Protein AF-A0A534N1Q5-F1 (afdb_monomer_lite)

Sequence (74 aa):
SLTAEEMQRIAAWTNLSETTFVLPPSSTNADYRLRIFTPRQELSFAGHPVIGSAHAVIESGHAVPRAASCAKSV

Radius of gyration: 14.35 Å; chains: 1; bounding box: 43×27×24 Å

pLDDT: mean 91.0, std 14.1, range [44.5, 98.75]

Secondary structure (DSSP, 8-state):
---HHHHHHHHHHHT-S-EEEEE--SSTT-S-EEEEE-SS-EES--HHHHHHHHHHHHHTTSS-----------

Foldseek 3Di:
DDDPVRVLCVLLVVQDQKDKDWAPDPDPVDLTDIWIYHNHGTDPDDDVVVVVVVVVCCVVVSDPDDPDPPPPPD

Structure (mmCIF, N/CA/C/O backbone):
data_AF-A0A534N1Q5-F1
#
_entry.id   AF-A0A534N1Q5-F1
#
loop_
_atom_site.group_PDB
_atom_site.id
_atom_site.type_symbol
_atom_site.label_atom_id
_atom_site.label_alt_id
_atom_site.label_comp_id
_atom_site.label_asym_id
_atom_site.label_entity_id
_atom_site.label_seq_id
_atom_site.pdbx_PDB_ins_code
_atom_site.Cartn_x
_atom_site.Cartn_y
_atom_site.Cartn_z
_atom_site.occupancy
_atom_site.B_iso_or_equiv
_atom_site.auth_seq_id
_atom_site.auth_comp_id
_atom_site.auth_asym_id
_atom_site.auth_atom_id
_atom_site.pdbx_PDB_model_num
ATOM 1 N N . SER A 1 1 ? -8.523 9.004 -10.429 1.00 85.25 1 SER A N 1
ATOM 2 C CA . SER A 1 1 ? -7.526 8.927 -9.339 1.00 85.25 1 SER A CA 1
ATOM 3 C C . SER A 1 1 ? -8.234 9.222 -8.029 1.00 85.25 1 SER A C 1
ATOM 5 O O . SER A 1 1 ? -9.192 9.980 -8.064 1.00 85.25 1 SER A O 1
ATOM 7 N N . LEU A 1 2 ? -7.805 8.619 -6.915 1.00 95.56 2 LEU A N 1
ATOM 8 C CA . LEU A 1 2 ? -8.389 8.888 -5.593 1.00 95.56 2 LEU A CA 1
ATOM 9 C C . LEU A 1 2 ? -7.732 10.113 -4.936 1.00 95.56 2 LEU A C 1
ATOM 11 O O . LEU A 1 2 ? -6.518 10.305 -5.076 1.00 95.56 2 LEU A O 1
ATOM 15 N N . THR A 1 3 ? -8.502 10.907 -4.192 1.00 97.88 3 THR A N 1
ATOM 16 C CA . THR A 1 3 ? -7.970 11.956 -3.308 1.00 97.88 3 THR A CA 1
ATOM 17 C C . THR A 1 3 ? -7.398 11.359 -2.016 1.00 97.88 3 THR A C 1
ATOM 19 O O . THR A 1 3 ? -7.591 10.183 -1.705 1.00 97.88 3 THR A O 1
ATOM 22 N N . ALA A 1 4 ? -6.671 12.165 -1.234 1.00 97.44 4 ALA A N 1
ATOM 23 C CA . ALA A 1 4 ? -6.201 11.743 0.087 1.00 97.44 4 ALA A CA 1
ATOM 24 C C . ALA A 1 4 ? -7.366 11.419 1.039 1.00 97.44 4 ALA A C 1
ATOM 26 O O . ALA A 1 4 ? -7.309 10.424 1.755 1.00 97.44 4 ALA A O 1
ATOM 27 N N . GLU A 1 5 ? -8.438 12.21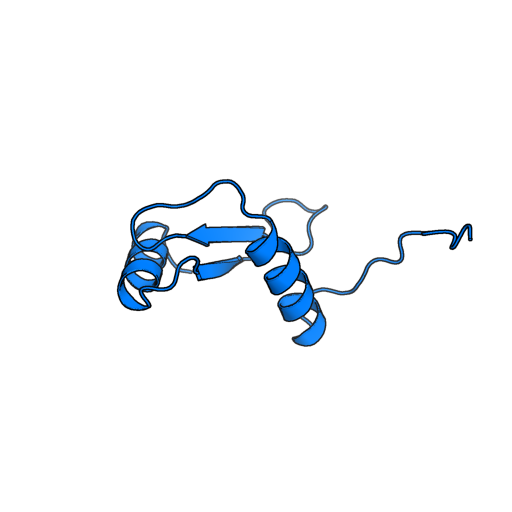6 1.009 1.00 98.38 5 GLU A N 1
ATOM 28 C CA . GLU A 1 5 ? -9.617 11.981 1.848 1.00 98.38 5 GLU A CA 1
ATOM 29 C C . GLU A 1 5 ? -10.350 10.697 1.449 1.00 98.38 5 GLU A C 1
ATOM 31 O O . GLU A 1 5 ? -10.842 9.980 2.314 1.00 98.38 5 GLU A O 1
ATOM 36 N N . GLU A 1 6 ? -10.409 10.372 0.156 1.00 98.62 6 GLU A N 1
ATOM 37 C CA . GLU A 1 6 ? -10.983 9.110 -0.323 1.00 98.62 6 GLU A CA 1
ATOM 38 C C . GLU A 1 6 ? -10.177 7.900 0.148 1.00 98.62 6 GLU A C 1
ATOM 40 O O . GLU A 1 6 ? -10.757 6.947 0.668 1.00 98.62 6 GLU A O 1
ATOM 45 N N . MET A 1 7 ? -8.847 7.956 0.035 1.00 98.62 7 MET A N 1
ATOM 46 C CA . MET A 1 7 ? -7.964 6.909 0.562 1.00 98.62 7 MET A CA 1
ATOM 47 C C . MET A 1 7 ? -8.134 6.742 2.076 1.00 98.62 7 MET A C 1
ATOM 49 O O . MET A 1 7 ? -8.246 5.617 2.558 1.00 98.62 7 MET A O 1
ATOM 53 N N . GLN A 1 8 ? -8.229 7.850 2.820 1.00 98.75 8 GLN A N 1
ATOM 54 C CA . GLN A 1 8 ? -8.457 7.830 4.265 1.00 98.75 8 GLN A CA 1
ATOM 55 C C . GLN A 1 8 ? -9.824 7.235 4.626 1.00 98.75 8 GLN A C 1
ATOM 57 O O . GLN A 1 8 ? -9.909 6.458 5.577 1.00 98.75 8 GLN A O 1
ATOM 62 N N . ARG A 1 9 ? -10.888 7.555 3.872 1.00 98.62 9 ARG A N 1
ATOM 63 C CA . ARG A 1 9 ? -12.219 6.953 4.070 1.00 98.62 9 ARG A CA 1
ATOM 64 C C . ARG A 1 9 ? -12.198 5.449 3.823 1.00 98.62 9 ARG A C 1
ATOM 66 O O . ARG A 1 9 ? -12.795 4.713 4.600 1.00 98.62 9 ARG A O 1
ATOM 73 N N . ILE A 1 10 ? -11.493 4.992 2.789 1.00 98.62 10 ILE A N 1
ATOM 74 C CA . ILE A 1 10 ? -11.324 3.560 2.516 1.00 98.62 10 ILE A CA 1
ATOM 75 C C . ILE A 1 10 ? -10.550 2.891 3.657 1.00 98.62 10 ILE A C 1
ATOM 77 O O . ILE A 1 10 ? -11.007 1.875 4.165 1.00 98.62 10 ILE A O 1
ATOM 81 N N . ALA A 1 11 ? -9.438 3.475 4.111 1.00 98.50 11 ALA A N 1
ATOM 82 C CA . ALA A 1 11 ? -8.652 2.933 5.223 1.00 98.50 11 ALA A CA 1
ATOM 83 C C . ALA A 1 11 ? -9.439 2.886 6.547 1.00 98.50 11 ALA A C 1
ATOM 85 O O . ALA A 1 11 ? -9.291 1.955 7.335 1.00 98.50 11 ALA A O 1
ATOM 86 N N . ALA A 1 12 ? -10.305 3.874 6.790 1.00 98.56 12 ALA A N 1
ATOM 87 C CA . ALA A 1 12 ? -11.219 3.866 7.928 1.00 98.56 12 ALA A CA 1
ATOM 88 C C . ALA A 1 12 ? -12.284 2.766 7.798 1.00 98.56 12 ALA A C 1
ATOM 90 O O . ALA A 1 12 ? -12.594 2.090 8.775 1.00 98.56 12 ALA A O 1
ATOM 91 N N . TRP A 1 13 ? -12.819 2.569 6.591 1.00 98.44 13 TRP A N 1
ATOM 92 C CA . TRP A 1 13 ? -13.833 1.557 6.305 1.00 98.44 13 TRP A CA 1
ATOM 93 C C . TRP A 1 13 ? -13.295 0.122 6.394 1.00 98.44 13 TRP A C 1
ATOM 95 O O . TRP A 1 13 ? -13.993 -0.747 6.911 1.00 98.44 13 TRP A O 1
ATOM 105 N N . THR A 1 14 ? -12.061 -0.136 5.944 1.00 97.50 14 THR A N 1
ATOM 106 C CA . THR A 1 14 ? -11.432 -1.464 6.064 1.00 97.50 14 THR A CA 1
ATOM 107 C C . THR A 1 14 ? -11.074 -1.812 7.507 1.00 97.50 14 THR A C 1
ATOM 109 O O . THR A 1 14 ? -11.014 -2.992 7.844 1.00 97.50 14 THR A O 1
ATOM 112 N N . ASN A 1 15 ? -10.846 -0.802 8.358 1.00 97.19 15 ASN A N 1
ATOM 113 C CA . ASN A 1 15 ? -10.497 -0.945 9.774 1.00 97.19 15 ASN A CA 1
ATOM 114 C C . ASN A 1 15 ? -9.319 -1.913 10.030 1.00 97.19 15 ASN A C 1
ATOM 116 O O . ASN A 1 15 ? -9.273 -2.623 11.035 1.00 97.19 15 ASN A O 1
ATOM 120 N N . LEU A 1 16 ? -8.363 -1.949 9.100 1.00 97.31 16 LEU A N 1
ATOM 121 C CA . LEU A 1 16 ? -7.095 -2.662 9.251 1.00 97.31 16 LEU A CA 1
ATOM 122 C C . LEU A 1 16 ? -6.063 -1.748 9.917 1.00 97.31 16 LEU A C 1
ATOM 124 O O . LEU A 1 16 ? -6.173 -0.527 9.822 1.00 97.31 16 LEU A O 1
ATOM 128 N N . SER A 1 17 ? -5.035 -2.328 10.544 1.00 97.12 17 SER A N 1
ATOM 129 C CA . SER A 1 17 ? -3.926 -1.559 11.134 1.00 97.12 17 SER A CA 1
ATOM 130 C C . SER A 1 17 ? -3.319 -0.582 10.125 1.00 97.12 17 SER A C 1
ATOM 132 O O . SER A 1 17 ? -3.151 0.600 10.427 1.00 97.12 17 SER A O 1
ATOM 134 N N . GLU A 1 18 ? -3.080 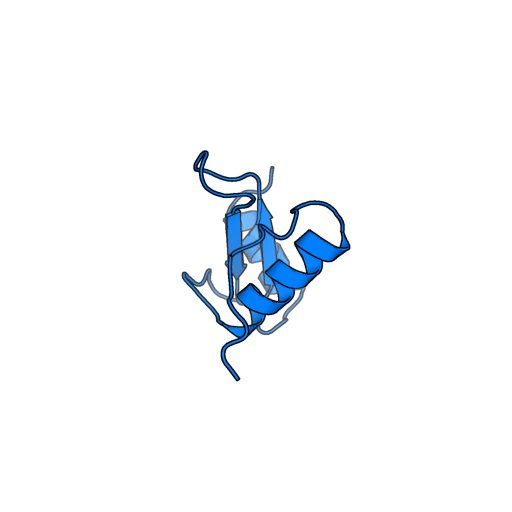-1.061 8.902 1.00 98.00 18 GLU A N 1
ATOM 135 C CA . GLU A 1 18 ? -2.624 -0.265 7.772 1.00 98.00 18 GLU A CA 1
ATOM 136 C C . GLU A 1 18 ? -3.315 -0.699 6.472 1.00 98.00 18 GLU A C 1
ATOM 138 O O . GLU A 1 18 ? -3.552 -1.879 6.222 1.00 98.00 18 GLU A O 1
ATOM 143 N N . THR A 1 19 ? -3.600 0.275 5.613 1.00 98.19 19 THR A N 1
ATOM 144 C CA . THR A 1 19 ? -4.050 0.103 4.229 1.00 98.19 19 THR A CA 1
ATOM 145 C C . THR A 1 19 ? -3.079 0.848 3.321 1.00 98.19 19 THR A C 1
ATOM 147 O O . THR A 1 19 ? -2.808 2.033 3.537 1.00 98.19 19 THR A O 1
ATOM 150 N N . THR A 1 20 ? -2.539 0.168 2.309 1.00 97.94 20 THR A N 1
ATOM 151 C CA . THR A 1 20 ? -1.591 0.765 1.364 1.00 97.94 20 THR A CA 1
ATOM 152 C C . THR A 1 20 ? -2.233 1.020 0.008 1.00 97.94 20 THR A C 1
ATOM 154 O O . THR A 1 20 ? -3.030 0.230 -0.490 1.00 97.94 20 THR A O 1
ATOM 157 N N . PHE A 1 21 ? -1.872 2.146 -0.603 1.00 97.62 21 PHE A N 1
ATOM 158 C CA . PHE A 1 21 ? -2.261 2.499 -1.963 1.00 97.62 21 PHE A CA 1
ATOM 159 C C . PHE A 1 21 ? -1.005 2.611 -2.815 1.00 97.62 21 PHE A C 1
ATOM 161 O O . PHE A 1 21 ? -0.080 3.351 -2.467 1.00 97.62 21 PHE A O 1
ATOM 168 N N . VAL A 1 22 ? -0.989 1.891 -3.935 1.00 96.81 22 VAL A N 1
ATOM 169 C CA . VAL A 1 22 ? 0.055 1.976 -4.960 1.00 96.81 22 VAL A CA 1
ATOM 170 C C . VAL A 1 22 ? -0.393 2.985 -6.011 1.00 96.81 22 VAL A C 1
ATOM 172 O O . VAL A 1 22 ? -1.512 2.923 -6.516 1.00 96.81 22 VAL A O 1
ATOM 175 N N . LEU A 1 23 ? 0.472 3.945 -6.316 1.00 96.38 23 LEU A N 1
ATOM 176 C CA . LEU A 1 23 ? 0.213 5.040 -7.240 1.00 96.38 23 LEU A CA 1
ATOM 177 C C . LEU A 1 23 ? 1.312 5.126 -8.299 1.00 96.38 23 LEU A C 1
ATOM 179 O O . LEU A 1 23 ? 2.433 4.666 -8.057 1.00 96.38 23 LEU A O 1
ATOM 183 N N . PRO A 1 24 ? 1.030 5.798 -9.431 1.00 95.38 24 PRO A N 1
ATOM 184 C CA . PRO A 1 24 ? 2.072 6.184 -10.367 1.00 95.38 24 PRO A CA 1
ATOM 185 C C . PRO A 1 24 ? 3.219 6.921 -9.654 1.00 95.38 24 PRO A C 1
ATOM 187 O O . PRO A 1 24 ? 2.966 7.698 -8.715 1.00 95.38 24 PRO A O 1
ATOM 190 N N . PRO A 1 25 ? 4.471 6.684 -10.074 1.00 95.44 25 PRO A N 1
ATOM 191 C CA . PRO A 1 25 ? 5.628 7.326 -9.474 1.00 95.44 25 PRO A CA 1
ATOM 192 C C . PRO A 1 25 ? 5.587 8.842 -9.692 1.00 95.44 25 PRO A C 1
ATOM 194 O O . PRO A 1 25 ? 5.133 9.334 -10.722 1.00 95.44 25 PRO A O 1
ATOM 197 N N . SER A 1 26 ? 6.082 9.598 -8.712 1.00 92.75 26 SER A N 1
ATOM 198 C CA . SER A 1 26 ? 6.232 11.059 -8.805 1.00 92.75 26 SER A CA 1
ATOM 199 C C . SER A 1 26 ? 7.633 11.498 -9.250 1.00 92.75 26 SER A C 1
ATOM 201 O O . SER A 1 26 ? 7.892 12.691 -9.367 1.00 92.75 26 SER A O 1
ATOM 203 N N . SER A 1 27 ? 8.549 10.549 -9.455 1.00 93.38 27 SER A N 1
ATOM 204 C CA . SER A 1 27 ? 9.934 10.759 -9.885 1.00 93.38 27 SER A CA 1
ATOM 205 C C . SER A 1 27 ? 10.294 9.704 -10.923 1.00 93.38 27 SER A C 1
ATOM 207 O O . SER A 1 27 ? 9.875 8.557 -10.795 1.00 93.38 27 SER A O 1
ATOM 209 N N . THR A 1 28 ? 11.107 10.068 -11.913 1.00 90.50 28 THR A N 1
ATOM 210 C CA . THR A 1 28 ? 11.583 9.152 -12.963 1.00 90.50 28 THR A CA 1
ATOM 211 C C . THR A 1 28 ? 12.471 8.024 -12.432 1.00 90.50 28 THR A C 1
ATOM 213 O O . THR A 1 28 ? 12.657 7.027 -13.119 1.00 90.50 28 THR A O 1
ATOM 216 N N . ASN A 1 29 ? 12.998 8.155 -11.210 1.00 91.06 29 ASN A N 1
ATOM 217 C CA . ASN A 1 29 ? 13.849 7.144 -10.574 1.00 91.06 29 ASN A CA 1
ATOM 218 C C . ASN A 1 29 ? 13.063 6.114 -9.736 1.00 91.06 29 ASN A C 1
ATOM 220 O O . ASN A 1 29 ? 13.660 5.192 -9.176 1.00 91.06 29 ASN A O 1
ATOM 224 N N . ALA A 1 30 ? 11.742 6.265 -9.608 1.00 92.31 30 ALA A N 1
ATOM 225 C CA . ALA A 1 30 ? 10.887 5.368 -8.833 1.00 92.31 30 ALA A CA 1
ATOM 226 C C . ALA A 1 30 ? 9.966 4.558 -9.753 1.00 92.31 30 ALA A C 1
ATOM 228 O O . ALA A 1 30 ? 9.465 5.083 -10.742 1.00 92.31 30 ALA A O 1
ATOM 229 N N . ASP A 1 31 ? 9.703 3.299 -9.397 1.00 92.50 31 ASP A N 1
ATOM 230 C CA . ASP A 1 31 ? 8.787 2.441 -10.166 1.00 92.50 31 ASP A CA 1
ATOM 231 C C . ASP A 1 31 ? 7.322 2.690 -9.774 1.00 92.50 31 ASP A C 1
ATOM 233 O O . ASP A 1 31 ? 6.417 2.611 -10.598 1.00 92.50 31 ASP A O 1
ATOM 237 N N . TYR A 1 32 ? 7.084 3.040 -8.510 1.00 95.06 32 TYR A N 1
ATOM 238 C CA . TYR A 1 32 ? 5.769 3.365 -7.968 1.00 95.06 32 TYR A CA 1
ATOM 239 C C . TYR A 1 32 ? 5.903 4.318 -6.781 1.00 95.06 32 TYR A C 1
ATOM 241 O O . TYR A 1 32 ? 6.975 4.486 -6.196 1.00 95.06 32 TYR A O 1
ATOM 249 N N . ARG A 1 33 ? 4.787 4.940 -6.405 1.00 95.69 33 ARG A N 1
ATOM 250 C CA . ARG A 1 33 ? 4.651 5.690 -5.156 1.00 95.69 33 ARG A CA 1
ATOM 251 C C . ARG A 1 33 ? 3.714 4.939 -4.225 1.00 95.69 33 ARG A C 1
ATOM 253 O O . ARG A 1 33 ? 2.646 4.507 -4.644 1.00 95.69 33 ARG A O 1
ATOM 260 N N . LEU A 1 34 ? 4.096 4.823 -2.960 1.00 96.56 34 LEU A N 1
ATOM 261 C CA . LEU A 1 34 ? 3.276 4.190 -1.935 1.00 96.56 34 LEU A CA 1
ATOM 262 C C . LEU A 1 34 ? 2.726 5.250 -0.981 1.00 96.56 34 LEU A C 1
ATOM 264 O O .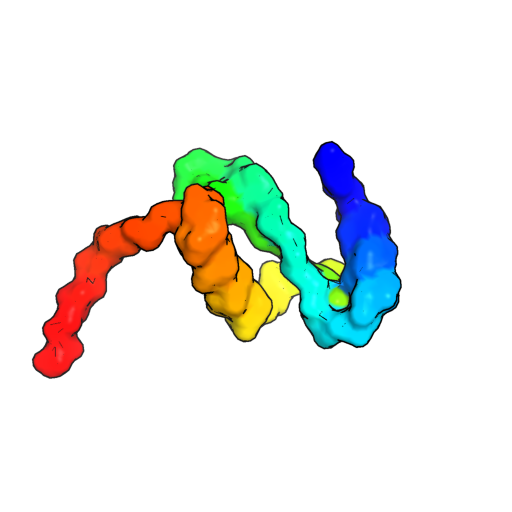 LEU A 1 34 ? 3.457 6.153 -0.576 1.00 96.56 34 LEU A O 1
ATOM 268 N N . ARG A 1 35 ? 1.451 5.131 -0.615 1.00 98.06 35 ARG A N 1
ATOM 269 C CA . ARG A 1 35 ? 0.852 5.864 0.509 1.00 98.06 35 ARG A CA 1
ATOM 270 C C . ARG A 1 35 ? 0.273 4.870 1.498 1.00 98.06 35 ARG A C 1
ATOM 272 O O . ARG A 1 35 ? -0.302 3.865 1.081 1.00 98.06 35 ARG A O 1
ATOM 279 N N . ILE A 1 36 ? 0.429 5.144 2.787 1.00 98.38 36 ILE A N 1
ATOM 280 C CA . ILE A 1 36 ? 0.080 4.219 3.865 1.00 98.38 36 ILE A CA 1
ATOM 281 C C . ILE A 1 36 ? -0.876 4.939 4.800 1.00 98.38 36 ILE A C 1
ATOM 283 O O . ILE A 1 36 ? -0.564 6.018 5.291 1.00 98.38 36 ILE A O 1
ATOM 287 N N . PHE A 1 37 ? -2.028 4.342 5.063 1.00 98.62 37 PHE A N 1
ATOM 288 C CA . PHE A 1 37 ? -3.043 4.913 5.934 1.00 98.62 37 PHE A CA 1
ATOM 289 C C . PHE A 1 37 ? -3.371 3.945 7.059 1.00 98.62 37 PHE A C 1
ATOM 291 O O . PHE A 1 37 ? -3.596 2.764 6.823 1.00 98.62 37 PHE A O 1
ATOM 298 N N . THR A 1 38 ? -3.453 4.464 8.275 1.00 98.44 38 THR A N 1
ATOM 299 C CA . THR A 1 38 ? -4.231 3.837 9.351 1.00 98.44 38 THR A CA 1
ATOM 300 C C . THR A 1 38 ? -5.698 4.259 9.207 1.00 98.44 38 THR A C 1
ATOM 302 O O . THR A 1 38 ? -5.990 5.181 8.435 1.00 98.44 38 THR A O 1
ATOM 305 N N . PRO A 1 39 ? -6.633 3.724 10.013 1.00 98.50 39 PRO A N 1
ATOM 306 C CA . PRO A 1 39 ? -8.020 4.190 10.007 1.00 98.50 39 PRO A CA 1
ATOM 307 C C . PRO A 1 39 ? -8.191 5.679 10.351 1.00 98.50 39 PRO A C 1
ATOM 309 O O . PRO A 1 39 ? -9.248 6.247 10.095 1.00 98.50 39 PRO A O 1
ATOM 312 N N . ARG A 1 40 ? -7.171 6.321 10.943 1.00 98.19 40 ARG A N 1
ATOM 313 C CA . ARG A 1 40 ? -7.261 7.696 11.461 1.00 98.19 40 ARG A CA 1
ATOM 314 C C . ARG A 1 40 ? -6.400 8.715 10.723 1.00 98.19 40 ARG A C 1
ATOM 316 O O . ARG A 1 40 ? -6.738 9.893 10.743 1.00 98.19 40 ARG A O 1
ATOM 323 N N . GLN A 1 41 ? -5.281 8.290 10.148 1.00 98.06 41 GLN A N 1
ATOM 324 C CA . GLN A 1 41 ? -4.325 9.197 9.514 1.00 98.06 41 GLN A CA 1
ATOM 325 C C . GLN A 1 41 ? -3.435 8.487 8.497 1.00 98.06 41 GLN A C 1
ATOM 327 O O . GLN A 1 41 ? -3.198 7.277 8.595 1.00 98.06 41 GLN A O 1
ATOM 332 N N . GLU A 1 42 ? -2.866 9.278 7.593 1.00 98.44 42 GLU A N 1
ATOM 333 C CA . GLU A 1 42 ? -1.745 8.881 6.750 1.00 98.44 42 GLU A CA 1
ATOM 334 C C . GLU A 1 42 ? -0.452 8.783 7.568 1.00 98.44 42 GLU A C 1
ATOM 336 O O . GLU A 1 42 ? -0.191 9.588 8.463 1.00 98.44 42 GLU A O 1
ATOM 341 N N . LEU A 1 43 ? 0.371 7.793 7.240 1.00 97.75 43 LEU A N 1
ATOM 342 C CA . LEU A 1 43 ? 1.708 7.610 7.780 1.00 97.75 43 LEU A CA 1
ATOM 343 C C . LEU A 1 43 ? 2.739 7.929 6.702 1.00 97.75 43 LEU A C 1
ATOM 345 O O . LEU A 1 43 ? 2.600 7.527 5.547 1.00 97.75 43 LEU A O 1
ATOM 349 N N . SER A 1 44 ? 3.822 8.591 7.104 1.00 95.12 44 SER A N 1
ATOM 350 C CA . SER A 1 44 ? 4.968 8.827 6.222 1.00 95.12 44 SER A CA 1
ATOM 351 C C . SER A 1 44 ? 5.735 7.541 5.907 1.00 95.12 44 SER A C 1
ATOM 353 O O . SER A 1 44 ? 6.340 7.439 4.841 1.00 95.12 44 SER A O 1
ATOM 355 N N . PHE A 1 45 ? 5.718 6.560 6.819 1.00 95.06 45 PHE A N 1
ATOM 356 C CA . PHE A 1 45 ? 6.410 5.285 6.663 1.00 95.06 45 PHE A CA 1
ATOM 357 C C . PHE A 1 45 ? 5.875 4.212 7.622 1.00 95.06 45 PHE A C 1
ATOM 359 O O . PHE A 1 45 ? 5.509 4.509 8.758 1.00 95.06 45 PHE A O 1
ATOM 366 N N . ALA A 1 46 ? 5.909 2.954 7.179 1.00 94.25 46 ALA A N 1
ATOM 367 C CA . ALA A 1 46 ? 5.774 1.770 8.020 1.00 94.25 46 ALA A CA 1
ATOM 368 C C . ALA A 1 46 ? 6.540 0.608 7.365 1.00 94.25 46 ALA A C 1
ATOM 370 O O . ALA A 1 46 ? 6.443 0.406 6.154 1.00 94.25 46 ALA A O 1
ATOM 371 N N . GLY A 1 47 ? 7.302 -0.160 8.149 1.00 95.06 47 GLY A N 1
ATOM 372 C CA . GLY A 1 47 ? 8.214 -1.178 7.611 1.00 95.06 47 GLY A CA 1
ATOM 373 C C . GLY A 1 47 ? 7.498 -2.355 6.944 1.00 95.06 47 GLY A C 1
ATOM 374 O O . GLY A 1 47 ? 7.707 -2.617 5.758 1.00 95.06 47 GLY A O 1
ATOM 375 N N . HIS A 1 48 ? 6.624 -3.052 7.682 1.00 96.44 48 HIS A N 1
ATOM 376 C CA . HIS A 1 48 ? 5.914 -4.219 7.147 1.00 96.44 48 HIS A CA 1
ATOM 377 C C . HIS A 1 48 ? 5.002 -3.890 5.953 1.00 96.44 48 HIS A C 1
ATOM 379 O O . HIS A 1 48 ? 5.023 -4.669 4.998 1.00 96.44 48 HIS A O 1
ATOM 385 N N . PRO A 1 49 ? 4.284 -2.745 5.890 1.00 96.25 49 PRO A N 1
ATOM 386 C CA . PRO A 1 49 ? 3.480 -2.415 4.718 1.00 96.25 49 PRO A CA 1
ATOM 387 C C . PRO A 1 49 ? 4.333 -2.087 3.493 1.00 96.25 49 PRO A C 1
ATOM 389 O O . PRO A 1 49 ? 3.921 -2.396 2.378 1.00 96.25 49 PRO A O 1
ATOM 392 N N . VAL A 1 50 ? 5.527 -1.507 3.669 1.0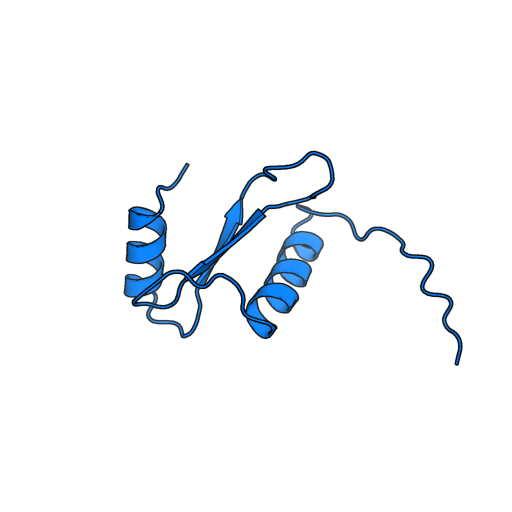0 96.06 50 VAL A N 1
ATOM 393 C CA . VAL A 1 50 ? 6.457 -1.252 2.557 1.00 96.06 50 VAL A CA 1
ATOM 394 C C . VAL A 1 50 ? 6.944 -2.562 1.945 1.00 96.06 50 VAL A C 1
ATOM 396 O O . VAL A 1 50 ? 6.855 -2.722 0.729 1.00 96.06 50 VAL A O 1
ATOM 399 N N . ILE A 1 51 ? 7.397 -3.514 2.768 1.00 95.75 51 ILE A N 1
ATOM 400 C CA . ILE A 1 51 ? 7.887 -4.817 2.287 1.00 95.75 51 ILE A CA 1
ATOM 401 C C . ILE A 1 51 ? 6.754 -5.612 1.627 1.00 95.75 51 ILE A C 1
ATOM 403 O O . ILE A 1 51 ? 6.923 -6.113 0.516 1.00 95.75 51 ILE A O 1
ATOM 407 N N . GLY A 1 52 ? 5.582 -5.680 2.269 1.00 96.44 52 GLY A N 1
ATOM 408 C CA . GLY A 1 52 ? 4.419 -6.375 1.712 1.00 96.44 52 GLY A CA 1
ATOM 409 C C . GLY A 1 52 ? 3.947 -5.763 0.392 1.00 96.44 52 GLY A C 1
ATOM 410 O O . GLY A 1 52 ? 3.671 -6.485 -0.564 1.00 96.44 52 GLY A O 1
ATOM 411 N N . SER A 1 53 ? 3.933 -4.429 0.299 1.00 97.00 53 SER A N 1
ATOM 412 C CA . SER A 1 53 ? 3.560 -3.744 -0.943 1.00 97.00 53 SER A CA 1
ATOM 413 C C . SER A 1 53 ? 4.592 -3.968 -2.044 1.00 97.00 53 SER A C 1
ATOM 415 O O . SER A 1 53 ? 4.193 -4.204 -3.177 1.00 97.00 53 SER A O 1
ATOM 417 N N . ALA A 1 54 ? 5.894 -3.943 -1.730 1.00 95.56 54 ALA A N 1
ATOM 418 C CA . ALA A 1 54 ? 6.957 -4.238 -2.693 1.00 95.56 54 ALA A CA 1
ATOM 419 C C . ALA A 1 54 ? 6.809 -5.647 -3.288 1.00 95.56 54 ALA A C 1
ATOM 421 O O . ALA A 1 54 ? 6.899 -5.817 -4.502 1.00 95.56 54 ALA A O 1
ATOM 422 N N . HIS A 1 55 ? 6.513 -6.643 -2.447 1.00 96.25 55 HIS A N 1
ATOM 423 C CA . HIS A 1 55 ? 6.212 -7.994 -2.913 1.00 96.25 55 HIS A CA 1
ATOM 424 C C . HIS A 1 55 ? 4.986 -8.012 -3.836 1.00 96.25 55 HIS A C 1
ATOM 426 O O . HIS A 1 55 ? 5.072 -8.502 -4.958 1.00 96.25 55 HIS A O 1
ATOM 432 N N . ALA A 1 56 ? 3.870 -7.418 -3.401 1.00 9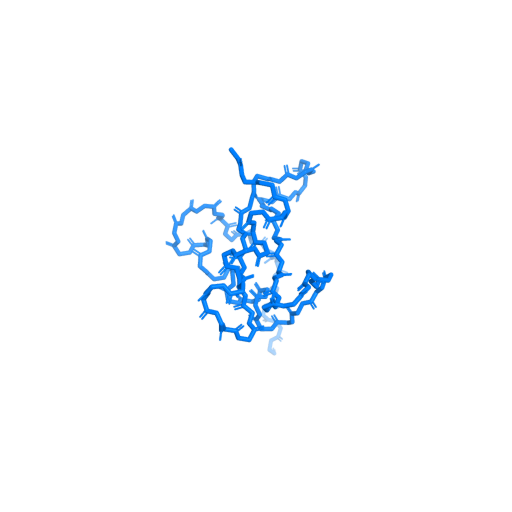6.81 56 ALA A N 1
ATOM 433 C CA . ALA A 1 56 ? 2.620 -7.412 -4.158 1.00 96.81 56 ALA A CA 1
ATOM 434 C C . ALA A 1 56 ? 2.738 -6.717 -5.528 1.00 96.81 56 ALA A C 1
ATOM 436 O O . ALA A 1 56 ? 2.160 -7.187 -6.508 1.00 96.81 56 ALA A O 1
ATOM 437 N N . VAL A 1 57 ? 3.489 -5.612 -5.640 1.00 96.69 57 VAL A N 1
ATOM 438 C CA . VAL A 1 57 ? 3.675 -4.928 -6.937 1.00 96.69 57 VAL A CA 1
ATOM 439 C C . VAL A 1 57 ? 4.557 -5.718 -7.898 1.00 96.69 57 VAL A C 1
ATOM 441 O O . VAL A 1 57 ? 4.318 -5.672 -9.102 1.00 96.69 57 VAL A O 1
ATOM 444 N N . ILE A 1 58 ? 5.542 -6.460 -7.387 1.00 95.94 58 ILE A N 1
ATOM 445 C CA . ILE A 1 58 ? 6.372 -7.357 -8.199 1.00 95.94 58 ILE A CA 1
ATOM 446 C C . ILE A 1 58 ? 5.538 -8.545 -8.677 1.00 95.94 58 ILE A C 1
ATOM 448 O O . ILE A 1 58 ? 5.505 -8.840 -9.868 1.00 95.94 58 ILE A O 1
ATOM 452 N N . GLU A 1 59 ? 4.827 -9.197 -7.757 1.00 96.50 59 GLU A N 1
ATOM 453 C CA . GLU A 1 59 ? 3.991 -10.365 -8.045 1.00 96.50 59 GLU A CA 1
ATOM 454 C C . GLU A 1 59 ? 2.878 -10.047 -9.053 1.00 96.50 59 GLU A C 1
ATOM 456 O O . GLU A 1 59 ? 2.605 -10.835 -9.955 1.00 96.50 59 GLU A O 1
ATOM 461 N N . SER A 1 60 ? 2.278 -8.860 -8.954 1.00 95.69 60 SER A N 1
ATOM 462 C CA . SER A 1 60 ? 1.248 -8.393 -9.891 1.00 95.69 60 SER A CA 1
ATOM 463 C C . SER A 1 60 ? 1.797 -7.819 -11.204 1.00 95.69 60 SER A C 1
ATOM 465 O O . SER A 1 60 ? 1.011 -7.375 -12.039 1.00 95.69 60 SER A O 1
ATOM 467 N N . GLY A 1 61 ? 3.120 -7.796 -11.400 1.00 94.12 61 GLY A N 1
ATOM 468 C CA . GLY A 1 61 ? 3.759 -7.307 -12.626 1.00 94.12 61 GLY A CA 1
ATOM 469 C C . GLY A 1 61 ? 3.765 -5.783 -12.802 1.00 94.12 61 GLY A C 1
ATOM 470 O O . GLY A 1 61 ? 4.075 -5.300 -13.889 1.00 94.12 61 GLY A O 1
ATOM 471 N N . HIS A 1 62 ? 3.449 -5.012 -11.758 1.00 92.31 62 HIS A N 1
ATOM 472 C CA . HIS A 1 62 ? 3.483 -3.543 -11.786 1.00 92.31 62 HIS A CA 1
ATOM 473 C C . HIS A 1 62 ? 4.889 -2.966 -11.567 1.00 92.31 62 HIS A C 1
ATOM 475 O O . HIS A 1 62 ? 5.128 -1.801 -11.878 1.00 92.31 62 HIS A O 1
ATOM 481 N N . ALA A 1 63 ? 5.820 -3.762 -11.039 1.00 92.38 63 ALA A N 1
ATOM 482 C CA . ALA A 1 63 ? 7.229 -3.411 -10.923 1.00 92.38 63 ALA A CA 1
ATOM 483 C C . ALA A 1 63 ? 8.107 -4.624 -11.241 1.00 92.38 63 ALA A C 1
ATOM 485 O O . ALA A 1 63 ? 7.727 -5.766 -10.991 1.00 92.38 63 ALA A O 1
ATOM 486 N N . VAL A 1 64 ? 9.308 -4.373 -11.760 1.00 88.81 64 VAL A N 1
ATOM 487 C CA . VAL A 1 64 ? 10.313 -5.416 -11.982 1.00 88.81 64 VAL A CA 1
ATOM 488 C C . VAL A 1 64 ? 11.410 -5.306 -10.925 1.00 88.81 64 VAL A C 1
ATOM 490 O O . VAL A 1 64 ? 11.883 -4.197 -10.659 1.00 88.81 64 VAL A O 1
ATOM 493 N N . PRO A 1 65 ? 11.853 -6.423 -10.320 1.00 84.94 65 PRO A N 1
ATOM 494 C CA . PRO A 1 65 ? 13.020 -6.406 -9.456 1.00 84.94 65 PRO A CA 1
ATOM 495 C C . PRO A 1 65 ? 14.215 -5.863 -10.236 1.00 84.94 65 PRO A C 1
ATOM 497 O O . PRO A 1 65 ? 14.645 -6.446 -11.233 1.00 84.94 65 PRO A O 1
ATOM 500 N N . ARG A 1 66 ? 14.774 -4.740 -9.784 1.00 79.88 66 ARG A N 1
ATOM 501 C CA . ARG A 1 66 ? 16.066 -4.293 -10.293 1.00 79.88 66 ARG A CA 1
ATOM 502 C C . ARG A 1 66 ? 17.125 -5.196 -9.692 1.00 79.88 66 ARG A C 1
ATOM 504 O O . ARG A 1 66 ? 17.199 -5.336 -8.472 1.00 79.88 66 ARG A O 1
ATOM 511 N N . ALA A 1 67 ? 17.940 -5.804 -10.546 1.00 68.81 67 ALA A N 1
ATOM 512 C CA . ALA A 1 67 ? 19.129 -6.501 -10.098 1.00 68.81 67 ALA A CA 1
ATOM 513 C C . ALA A 1 67 ? 20.075 -5.467 -9.474 1.00 68.81 67 ALA A C 1
ATOM 515 O O . ALA A 1 67 ? 20.886 -4.848 -10.156 1.00 68.81 67 ALA A O 1
ATOM 516 N N . ALA A 1 68 ? 19.958 -5.250 -8.166 1.00 59.25 68 ALA A N 1
ATOM 517 C CA . ALA A 1 68 ? 21.096 -4.781 -7.408 1.00 59.25 68 ALA A CA 1
ATOM 518 C C . ALA A 1 68 ? 22.125 -5.907 -7.481 1.00 59.25 68 ALA A C 1
ATOM 520 O O . ALA A 1 68 ? 21.785 -7.074 -7.266 1.00 59.25 68 ALA A O 1
ATOM 521 N N . SER A 1 69 ? 23.377 -5.582 -7.782 1.00 54.78 69 SER A N 1
ATOM 522 C CA . SER A 1 69 ? 24.494 -6.482 -7.527 1.00 54.78 69 SER A CA 1
ATOM 523 C C . SER A 1 69 ? 24.631 -6.666 -6.011 1.00 54.78 69 SER A C 1
ATOM 525 O O . SER A 1 69 ? 25.567 -6.171 -5.389 1.00 54.78 69 SER A O 1
ATOM 527 N N . CYS A 1 70 ? 23.680 -7.352 -5.382 1.00 47.81 70 CYS A N 1
ATOM 528 C CA . CYS A 1 70 ? 23.898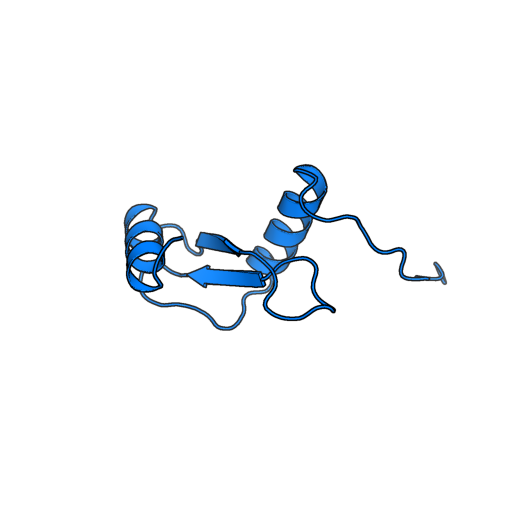 -7.987 -4.101 1.00 47.81 70 CYS A CA 1
ATOM 529 C C . CYS A 1 70 ? 24.804 -9.170 -4.406 1.00 47.81 70 CYS A C 1
ATOM 531 O O . CYS A 1 70 ? 24.344 -10.286 -4.652 1.00 47.81 70 CYS A O 1
ATOM 533 N N . ALA A 1 71 ? 26.108 -8.895 -4.457 1.00 48.34 71 ALA A N 1
ATOM 534 C CA . ALA A 1 71 ? 27.096 -9.934 -4.274 1.00 48.34 71 ALA A CA 1
ATOM 535 C C . ALA A 1 71 ? 26.674 -10.697 -3.014 1.00 48.34 71 ALA A C 1
ATOM 537 O O . ALA A 1 71 ? 26.579 -10.122 -1.928 1.00 48.34 71 ALA A O 1
ATOM 538 N N . LYS A 1 72 ? 26.325 -11.973 -3.185 1.00 44.50 72 LYS A N 1
ATOM 539 C CA . LYS A 1 72 ? 26.170 -12.900 -2.070 1.00 44.50 72 LYS A CA 1
ATOM 540 C C . LYS A 1 72 ? 27.569 -13.127 -1.509 1.00 44.50 72 LYS A C 1
ATOM 542 O O . LYS A 1 72 ? 28.219 -14.102 -1.863 1.00 44.50 72 LYS A O 1
ATOM 547 N N . SER A 1 73 ? 28.055 -12.191 -0.704 1.00 46.72 73 SER A N 1
ATOM 548 C CA . SER A 1 73 ? 29.173 -12.456 0.188 1.00 46.72 73 SER A CA 1
ATOM 549 C C . SER A 1 73 ? 28.591 -13.212 1.374 1.00 46.72 73 SER A C 1
ATOM 551 O O . SER A 1 73 ? 28.038 -12.606 2.291 1.00 46.72 73 SER A O 1
ATOM 553 N N . VAL A 1 74 ? 28.613 -14.539 1.262 1.00 48.34 74 VAL A N 1
ATOM 554 C CA . VAL A 1 74 ? 28.618 -15.437 2.421 1.00 48.34 74 VAL A CA 1
ATOM 555 C C . VAL A 1 74 ? 30.070 -15.613 2.832 1.00 48.34 74 VAL A C 1
ATOM 557 O O . VAL A 1 74 ? 30.901 -15.780 1.909 1.00 48.34 74 VAL A O 1
#